Protein AF-A0AAW1U0Z6-F1 (afdb_monomer_lite)

Structure (mmCIF, N/CA/C/O backbone):
data_AF-A0AAW1U0Z6-F1
#
_entry.id   AF-A0AAW1U0Z6-F1
#
loop_
_atom_site.group_PDB
_atom_site.id
_atom_site.type_symbol
_atom_site.label_atom_id
_atom_site.label_alt_id
_atom_site.label_comp_id
_atom_site.label_asym_id
_atom_site.label_entity_id
_atom_site.label_seq_id
_atom_site.pdbx_PDB_ins_code
_atom_site.Cartn_x
_atom_site.Cartn_y
_atom_site.Cartn_z
_atom_site.occupancy
_atom_site.B_iso_or_equiv
_atom_site.auth_seq_id
_atom_site.auth_comp_id
_atom_site.auth_asym_id
_atom_site.auth_atom_id
_atom_site.pdbx_PDB_model_num
ATOM 1 N N . MET A 1 1 ? -22.578 37.156 54.072 1.00 45.28 1 MET A N 1
ATOM 2 C CA . MET A 1 1 ? -21.491 37.036 53.076 1.00 45.28 1 MET A CA 1
ATOM 3 C C . MET A 1 1 ? -21.276 35.551 52.894 1.00 45.28 1 MET A C 1
ATOM 5 O O . MET A 1 1 ? -20.548 34.953 53.674 1.00 45.28 1 MET A O 1
ATOM 9 N N . ASP A 1 2 ? -22.013 34.948 51.966 1.00 50.56 2 ASP A N 1
ATOM 10 C CA . ASP A 1 2 ? -22.067 33.493 51.844 1.00 50.56 2 ASP A CA 1
ATOM 11 C C . ASP A 1 2 ? -20.835 33.007 51.083 1.00 50.56 2 ASP A C 1
ATOM 13 O O . ASP A 1 2 ? -20.676 33.232 49.882 1.00 50.56 2 ASP A O 1
ATOM 17 N N . THR A 1 3 ? -19.916 32.379 51.808 1.00 63.94 3 THR A N 1
ATOM 18 C CA . THR A 1 3 ? -18.733 31.737 51.244 1.00 63.94 3 THR A CA 1
ATOM 19 C C . THR A 1 3 ? -19.155 30.460 50.524 1.00 63.94 3 THR A C 1
ATOM 21 O O . THR A 1 3 ? -19.506 29.457 51.142 1.00 63.94 3 THR A O 1
ATOM 24 N N . ILE A 1 4 ? -19.108 30.488 49.190 1.00 66.75 4 ILE A N 1
ATOM 25 C CA . ILE A 1 4 ? -19.335 29.302 48.359 1.00 66.75 4 ILE A CA 1
ATOM 26 C C . ILE A 1 4 ? -18.251 28.259 48.695 1.00 66.75 4 ILE A C 1
ATOM 28 O O . ILE A 1 4 ? -17.059 28.566 48.586 1.00 66.75 4 ILE A O 1
ATOM 32 N N . PRO A 1 5 ? -18.616 27.025 49.091 1.00 63.78 5 PRO A N 1
ATOM 33 C CA . PRO A 1 5 ? -17.646 26.018 49.497 1.00 63.78 5 PRO A CA 1
ATOM 34 C C . PRO A 1 5 ? -16.763 25.587 48.316 1.00 63.78 5 PRO A C 1
ATOM 36 O O . PRO A 1 5 ? -17.244 25.291 47.220 1.00 63.78 5 PRO A O 1
ATOM 39 N N . LEU A 1 6 ? -15.450 25.494 48.557 1.00 57.41 6 LEU A N 1
ATOM 40 C CA . LEU A 1 6 ? -14.413 25.154 47.565 1.00 57.41 6 LEU A CA 1
ATOM 41 C C . LEU A 1 6 ? -14.653 23.802 46.849 1.00 57.41 6 LEU A C 1
ATOM 43 O O . LEU A 1 6 ? -14.099 23.545 45.778 1.00 57.41 6 LEU A O 1
ATOM 47 N N . SER A 1 7 ? -15.483 22.929 47.426 1.00 60.75 7 SER A N 1
ATOM 48 C CA . SER A 1 7 ? -15.927 21.659 46.839 1.00 60.75 7 SER A CA 1
ATOM 49 C C . SER A 1 7 ? -16.847 21.841 45.623 1.00 60.75 7 SER A C 1
ATOM 51 O O . SER A 1 7 ? -16.796 21.021 44.705 1.00 60.75 7 SER A O 1
ATOM 53 N N . ALA A 1 8 ? -17.620 22.931 45.552 1.00 57.28 8 ALA A N 1
ATOM 54 C CA . ALA A 1 8 ? -18.536 23.214 44.443 1.00 57.28 8 ALA A CA 1
ATOM 55 C C . ALA A 1 8 ? -17.802 23.641 43.154 1.00 57.28 8 ALA A C 1
ATOM 57 O O . ALA A 1 8 ? -18.214 23.284 42.050 1.00 57.28 8 ALA A O 1
ATOM 58 N N . LEU A 1 9 ? -16.657 24.325 43.277 1.00 55.00 9 LEU A N 1
ATOM 59 C CA . LEU A 1 9 ? -15.821 24.735 42.137 1.00 55.00 9 LEU A CA 1
ATOM 60 C C . LEU A 1 9 ? -15.055 23.555 41.500 1.00 55.00 9 LEU A C 1
ATOM 62 O O . LEU A 1 9 ? -14.857 23.527 40.282 1.00 55.00 9 LEU A O 1
ATOM 66 N N . LYS A 1 10 ? -14.687 22.531 42.287 1.00 52.12 10 LYS A N 1
ATOM 67 C CA . LYS A 1 10 ? -13.959 21.336 41.803 1.00 52.12 10 LYS A CA 1
ATOM 68 C C . LYS A 1 10 ? -14.805 20.418 40.903 1.00 52.12 10 LYS A C 1
ATOM 70 O O . LYS A 1 10 ? -14.256 19.728 40.041 1.00 52.12 10 LYS A O 1
ATOM 75 N N . GLY A 1 11 ? -16.133 20.430 41.048 1.00 52.75 11 GLY A N 1
ATOM 76 C CA . GLY A 1 11 ? -17.049 19.612 40.239 1.00 52.75 11 GLY A CA 1
ATOM 77 C C . GLY A 1 11 ? -17.268 20.114 38.803 1.00 52.75 11 GLY A C 1
ATOM 78 O O . GLY A 1 11 ? -17.611 19.326 37.923 1.00 52.75 11 GLY A O 1
ATOM 79 N N . SER A 1 12 ? -17.053 21.408 38.543 1.00 52.16 12 SER A N 1
ATOM 80 C CA . SER A 1 12 ? -17.254 22.012 37.214 1.00 52.16 12 SER A CA 1
ATOM 81 C C . SER A 1 12 ? -16.037 21.821 36.296 1.00 52.16 12 SER A C 1
ATOM 83 O O . SER A 1 12 ? -16.164 21.434 35.130 1.00 52.16 12 SER A O 1
ATOM 85 N N . TYR A 1 13 ? -14.831 21.993 36.848 1.00 53.47 13 TYR A N 1
ATOM 86 C CA . TYR A 1 13 ? -13.573 21.882 36.099 1.00 53.47 13 TYR A CA 1
ATOM 87 C C . TYR A 1 13 ? -13.295 20.448 35.607 1.00 53.47 13 TYR A C 1
ATOM 89 O O . TYR A 1 13 ? -12.827 20.240 34.485 1.00 53.47 13 TYR A O 1
ATOM 97 N N . THR A 1 14 ? -13.649 19.445 36.413 1.00 58.25 14 THR A N 1
ATOM 98 C CA . THR A 1 14 ? -13.439 18.018 36.111 1.00 58.25 14 THR A CA 1
ATOM 99 C C . THR A 1 14 ? -14.409 17.489 35.049 1.00 58.25 14 THR A C 1
ATOM 101 O O . THR A 1 14 ? -13.978 16.805 34.120 1.00 58.25 14 THR A O 1
ATOM 104 N N . LYS A 1 15 ? -15.689 17.887 35.090 1.00 60.22 15 LYS A N 1
ATOM 105 C CA . LYS A 1 15 ? -16.698 17.505 34.079 1.00 60.22 15 LYS A CA 1
ATOM 106 C C . LYS A 1 15 ? -16.404 18.086 32.690 1.00 60.22 15 LYS A C 1
ATOM 108 O O . LYS A 1 15 ? -16.582 17.401 31.682 1.00 60.22 15 LYS A O 1
ATOM 113 N N . SER A 1 16 ? -15.919 19.329 32.619 1.00 60.19 16 SER A N 1
ATOM 114 C CA . SER A 1 16 ? -15.540 19.975 31.350 1.00 60.19 16 SER A CA 1
ATOM 115 C C . SER A 1 16 ? -14.340 19.286 30.689 1.00 60.19 16 SER A C 1
ATOM 117 O O . SER A 1 16 ? -14.356 19.011 29.485 1.00 60.19 16 SER A O 1
ATOM 119 N N . TYR A 1 17 ? -13.325 18.930 31.482 1.00 62.62 17 TYR A N 1
ATOM 120 C CA . TYR A 1 17 ? -12.159 18.190 31.000 1.00 62.62 17 TYR A CA 1
ATOM 121 C C . TYR A 1 17 ? -12.532 16.783 30.506 1.00 62.62 17 TYR A C 1
ATOM 123 O O . TYR A 1 17 ? -12.158 16.396 29.397 1.00 62.62 17 TYR A O 1
ATOM 131 N N . GLN A 1 18 ? -13.348 16.054 31.275 1.00 68.12 18 GLN A N 1
ATOM 132 C CA . GLN A 1 18 ? -13.838 14.722 30.903 1.00 68.12 18 GLN A CA 1
ATOM 133 C C . GLN A 1 18 ? -14.645 14.745 29.597 1.00 68.12 18 GLN A C 1
ATOM 135 O O . GLN A 1 18 ? -14.416 13.913 28.717 1.00 68.12 18 GLN A O 1
ATOM 140 N N . ARG A 1 19 ? -15.525 15.738 29.412 1.00 69.75 19 ARG A N 1
ATOM 141 C CA . ARG A 1 19 ? -16.315 15.891 28.179 1.00 69.75 19 ARG A CA 1
ATOM 142 C C . ARG A 1 19 ? -15.433 16.172 26.960 1.00 69.75 19 ARG A C 1
ATOM 144 O O . ARG A 1 19 ? -15.628 15.555 25.915 1.00 69.75 19 ARG A O 1
ATOM 151 N N . LYS A 1 20 ? -14.432 17.051 27.086 1.00 66.19 20 LYS A N 1
ATOM 152 C CA . LYS A 1 20 ? -13.470 17.329 26.002 1.00 66.19 20 LYS A CA 1
ATOM 153 C C . LYS A 1 20 ? -12.646 16.089 25.641 1.00 66.19 20 LYS A C 1
ATOM 155 O O . LYS A 1 20 ? -12.446 15.823 24.456 1.00 66.19 20 LYS A O 1
ATOM 160 N N . HIS A 1 21 ? -12.210 15.314 26.634 1.00 69.06 21 HIS A N 1
ATOM 161 C CA . HIS A 1 21 ? -11.458 14.079 26.410 1.00 69.06 21 HIS A CA 1
ATOM 162 C C . HIS A 1 21 ? -12.308 13.003 25.716 1.00 69.06 21 HIS A C 1
ATOM 164 O O . HIS A 1 21 ? -11.832 12.354 24.788 1.00 69.06 21 HIS A O 1
ATOM 170 N N . LEU A 1 22 ? -13.578 12.853 26.106 1.00 75.06 22 LEU A N 1
ATOM 171 C CA . LEU A 1 22 ? -14.506 11.909 25.479 1.00 75.06 22 LEU A CA 1
ATOM 172 C C . LEU A 1 22 ? -14.808 12.281 24.019 1.00 75.06 22 LEU A C 1
ATOM 174 O O . LEU A 1 22 ? -14.744 11.424 23.144 1.00 75.06 22 LEU A O 1
ATOM 178 N N . ILE A 1 23 ? -15.044 13.567 23.733 1.00 72.81 23 ILE A N 1
ATOM 179 C CA . ILE A 1 23 ? -15.244 14.065 22.360 1.00 72.81 23 ILE A CA 1
ATOM 180 C C . ILE A 1 23 ? -13.985 13.837 21.512 1.00 72.81 23 ILE A C 1
ATOM 182 O O . ILE A 1 23 ? -14.078 13.424 20.357 1.00 72.81 23 ILE A O 1
ATOM 186 N N . LYS A 1 24 ? -12.797 14.081 22.080 1.00 73.81 24 LYS A N 1
ATOM 187 C CA . LYS A 1 24 ? -11.521 13.828 21.398 1.00 73.81 24 LYS A CA 1
ATOM 188 C C . LYS A 1 24 ? -11.312 12.336 21.121 1.00 73.81 24 LYS A C 1
ATOM 190 O O . LYS A 1 24 ? -10.872 11.989 20.030 1.00 73.81 24 LYS A O 1
ATOM 195 N N . LYS A 1 25 ? -11.652 11.467 22.080 1.00 77.19 25 LYS A N 1
ATOM 196 C CA . LYS A 1 25 ? -11.596 10.009 21.920 1.00 77.19 25 LYS A CA 1
ATOM 197 C C . LYS A 1 25 ? -12.522 9.547 20.791 1.00 77.19 25 LYS A C 1
ATOM 199 O O . LYS A 1 25 ? -12.049 8.866 19.890 1.00 77.19 25 LYS A O 1
ATOM 204 N N . ASN A 1 26 ? -13.768 10.023 20.774 1.00 84.44 26 ASN A N 1
ATOM 205 C CA . ASN A 1 26 ? -14.738 9.674 19.734 1.00 84.44 26 ASN A CA 1
ATOM 206 C C . ASN A 1 26 ? -14.265 10.107 18.329 1.00 84.44 26 ASN A C 1
ATOM 208 O O . ASN A 1 26 ? -14.274 9.322 17.388 1.00 84.44 26 ASN A O 1
ATOM 212 N N . ARG A 1 27 ? -13.712 11.324 18.194 1.00 84.50 27 ARG A N 1
ATOM 213 C CA . ARG A 1 27 ? -13.126 11.792 16.920 1.00 84.50 27 ARG A CA 1
ATOM 214 C C . ARG A 1 27 ? -11.957 10.931 16.438 1.00 84.50 27 ARG A C 1
ATOM 216 O O . ARG A 1 27 ? -11.777 10.752 15.235 1.00 84.50 27 ARG A O 1
ATOM 223 N N . ASN A 1 28 ? -11.135 10.433 17.359 1.00 88.06 28 ASN A N 1
ATOM 224 C CA . ASN A 1 28 ? -10.024 9.552 17.012 1.00 88.06 28 ASN A CA 1
ATOM 225 C C . ASN A 1 28 ? -10.525 8.177 16.557 1.00 88.06 28 ASN A C 1
ATOM 227 O O . ASN A 1 28 ? -9.990 7.635 15.594 1.00 88.06 28 ASN A O 1
ATOM 231 N N . GLU A 1 29 ? -11.550 7.635 17.213 1.00 90.06 29 GLU A N 1
ATOM 232 C CA . GLU A 1 29 ? -12.176 6.364 16.836 1.00 90.06 29 GLU A CA 1
ATOM 233 C C . GLU A 1 29 ? -12.823 6.448 15.447 1.00 90.06 29 GLU A C 1
ATOM 235 O O . GLU A 1 29 ? -12.530 5.609 14.595 1.00 90.06 29 GLU A O 1
ATOM 240 N N . GLU A 1 30 ? -13.580 7.511 15.158 1.00 90.81 30 GLU A N 1
ATOM 241 C CA . GLU A 1 30 ? -14.130 7.764 13.817 1.00 90.81 30 GLU A CA 1
ATOM 242 C C . GLU A 1 30 ? -13.033 7.886 12.750 1.00 90.81 30 GLU A C 1
ATOM 244 O O . GLU A 1 30 ? -13.157 7.361 11.642 1.00 90.81 30 GLU A O 1
ATOM 249 N N . ARG A 1 31 ? -11.927 8.569 13.071 1.00 92.06 31 ARG A N 1
ATOM 250 C CA . ARG A 1 31 ? -10.788 8.691 12.155 1.00 92.06 31 ARG A CA 1
ATOM 251 C C . ARG A 1 31 ? -10.141 7.331 11.880 1.00 92.06 31 ARG A C 1
ATOM 253 O O . ARG A 1 31 ? -9.793 7.059 10.735 1.00 92.06 31 ARG A O 1
ATOM 260 N N . LEU A 1 32 ? -9.979 6.488 12.900 1.00 93.38 32 LEU A N 1
ATOM 261 C CA . LEU A 1 32 ? -9.445 5.134 12.735 1.00 93.38 32 LEU A CA 1
ATOM 262 C C . LEU A 1 32 ? -10.387 4.247 11.921 1.00 93.38 32 LEU A C 1
ATOM 264 O O . LEU A 1 32 ? -9.907 3.465 11.106 1.00 93.38 32 LEU A O 1
ATOM 268 N N . HIS A 1 33 ? -11.701 4.390 12.099 1.00 94.06 33 HIS A N 1
ATOM 269 C CA . HIS A 1 33 ? -12.685 3.670 11.296 1.00 94.06 33 HIS A CA 1
ATOM 270 C C . HIS A 1 33 ? -12.551 4.014 9.808 1.00 94.06 33 HIS A C 1
ATOM 272 O O . HIS A 1 33 ? -12.329 3.113 9.007 1.00 94.06 33 HIS A O 1
ATOM 278 N N . LYS A 1 34 ? -12.505 5.307 9.459 1.00 95.69 34 LYS A N 1
ATOM 279 C CA . LYS A 1 34 ? -12.289 5.757 8.071 1.00 95.69 34 LYS A CA 1
ATOM 280 C C . LYS A 1 34 ? -10.990 5.224 7.463 1.00 95.69 34 LYS A C 1
ATOM 282 O O . LYS A 1 34 ? -10.949 4.889 6.286 1.00 95.69 34 LYS A O 1
ATOM 287 N N . ILE A 1 35 ? -9.918 5.155 8.257 1.00 94.19 35 ILE A N 1
ATOM 288 C CA . ILE A 1 35 ? -8.636 4.597 7.802 1.00 94.19 35 ILE A CA 1
ATOM 289 C C . ILE A 1 35 ? -8.758 3.092 7.540 1.00 94.19 35 ILE A C 1
ATOM 291 O O . ILE A 1 35 ? -8.190 2.613 6.564 1.00 94.19 35 ILE A O 1
ATOM 295 N N . ARG A 1 36 ? -9.489 2.349 8.380 1.00 93.88 36 ARG A N 1
ATOM 296 C CA . ARG A 1 36 ? -9.740 0.915 8.162 1.00 93.88 36 ARG A CA 1
ATOM 297 C C . ARG A 1 36 ? -10.535 0.679 6.884 1.00 93.88 36 ARG A C 1
ATOM 299 O O . ARG A 1 36 ? -10.153 -0.193 6.113 1.00 93.88 36 ARG A O 1
ATOM 306 N N . ASP A 1 37 ? -11.563 1.484 6.641 1.00 94.81 37 ASP A N 1
ATOM 307 C CA . ASP A 1 37 ? -12.377 1.378 5.429 1.00 94.81 37 ASP A CA 1
ATOM 308 C C . ASP A 1 37 ? -11.532 1.687 4.184 1.00 94.81 37 ASP A C 1
ATOM 310 O O . ASP A 1 37 ? -11.513 0.912 3.232 1.00 94.81 37 ASP A O 1
ATOM 314 N N . ALA A 1 38 ? -10.733 2.760 4.225 1.00 94.00 38 ALA A N 1
ATOM 315 C CA . ALA A 1 38 ? -9.798 3.086 3.148 1.00 94.00 38 ALA A CA 1
ATOM 316 C C . ALA A 1 38 ? -8.754 1.976 2.916 1.00 94.00 38 ALA A C 1
ATOM 318 O O . ALA A 1 38 ? -8.426 1.662 1.774 1.00 94.00 38 ALA A O 1
ATOM 319 N N . ALA A 1 39 ? -8.241 1.361 3.985 1.00 92.25 39 ALA A N 1
ATOM 320 C CA . ALA A 1 39 ? -7.299 0.250 3.881 1.00 92.25 39 ALA A CA 1
ATOM 321 C C . ALA A 1 39 ? -7.939 -0.995 3.248 1.00 92.25 39 ALA A C 1
ATOM 323 O O . ALA A 1 39 ? -7.279 -1.678 2.467 1.00 92.25 39 ALA A O 1
ATOM 32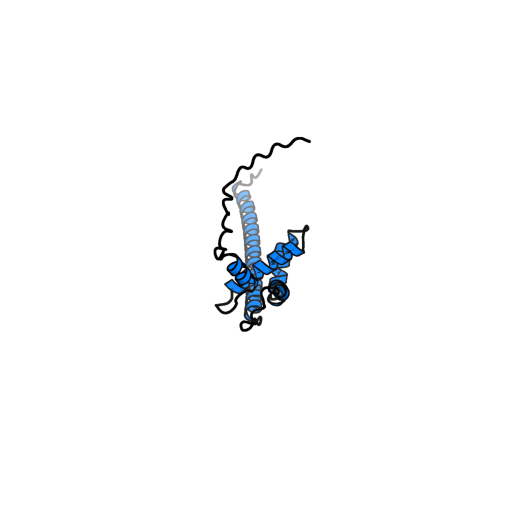4 N N . ALA A 1 40 ? -9.210 -1.277 3.554 1.00 93.00 40 ALA A N 1
ATOM 325 C CA . ALA A 1 40 ? -9.948 -2.382 2.949 1.00 93.00 40 ALA A CA 1
ATOM 326 C C . ALA A 1 40 ? -10.116 -2.185 1.435 1.00 93.00 40 ALA A C 1
ATOM 328 O O . ALA A 1 40 ? -9.814 -3.107 0.682 1.00 93.00 40 ALA A O 1
ATOM 329 N N . ILE A 1 41 ? -10.481 -0.973 1.000 1.00 94.06 41 ILE A N 1
ATOM 330 C CA . ILE A 1 41 ? -10.606 -0.617 -0.424 1.00 94.06 41 ILE A CA 1
ATOM 331 C C . ILE A 1 41 ? -9.273 -0.832 -1.154 1.00 94.06 41 ILE A C 1
ATOM 333 O O . ILE A 1 41 ? -9.217 -1.512 -2.171 1.00 94.06 41 ILE A O 1
ATOM 337 N N . ILE A 1 42 ? -8.168 -0.325 -0.597 1.00 92.56 42 ILE A N 1
ATOM 338 C CA . ILE A 1 42 ? -6.842 -0.474 -1.219 1.00 92.56 42 ILE A CA 1
ATOM 339 C C . ILE A 1 42 ? -6.435 -1.950 -1.319 1.00 92.56 42 ILE A C 1
ATOM 341 O O . ILE A 1 42 ? -5.854 -2.368 -2.318 1.00 92.56 42 ILE A O 1
ATOM 345 N N . LEU A 1 43 ? -6.721 -2.752 -0.290 1.00 90.88 43 LEU A N 1
ATOM 346 C CA . LEU A 1 43 ? -6.436 -4.187 -0.322 1.00 90.88 43 LEU A CA 1
ATOM 347 C C . LEU A 1 43 ? -7.267 -4.916 -1.380 1.00 90.88 43 LEU A C 1
ATOM 349 O O . LEU A 1 43 ? -6.752 -5.825 -2.032 1.00 90.88 43 LEU A O 1
ATOM 353 N N . GLU A 1 44 ? -8.532 -4.542 -1.542 1.00 90.38 44 GLU A N 1
ATOM 354 C CA . GLU A 1 44 ? -9.409 -5.091 -2.574 1.00 90.38 44 GLU A CA 1
ATOM 355 C C . GLU A 1 44 ? -8.906 -4.744 -3.979 1.00 90.38 44 GLU A C 1
ATOM 357 O O . GLU A 1 44 ? -8.789 -5.635 -4.825 1.00 90.38 44 GLU A O 1
ATOM 362 N N . ASP A 1 45 ? -8.483 -3.501 -4.199 1.00 90.69 45 ASP A N 1
ATOM 363 C CA . ASP A 1 45 ? -7.897 -3.067 -5.469 1.00 90.69 45 ASP A CA 1
ATOM 364 C C . ASP A 1 45 ? -6.601 -3.817 -5.788 1.00 90.69 45 ASP A C 1
ATOM 366 O O . ASP A 1 45 ? -6.424 -4.310 -6.899 1.00 90.69 45 ASP A O 1
ATOM 370 N N . ILE A 1 46 ? -5.700 -3.982 -4.813 1.00 88.94 46 ILE A N 1
ATOM 371 C CA . ILE A 1 46 ? -4.462 -4.757 -5.005 1.00 88.94 46 ILE A CA 1
ATOM 372 C C . ILE A 1 46 ? -4.774 -6.221 -5.342 1.00 88.94 46 ILE A C 1
ATOM 374 O O . ILE A 1 46 ? -4.090 -6.843 -6.156 1.00 88.94 46 ILE A O 1
ATOM 378 N N . ARG A 1 47 ? -5.797 -6.809 -4.717 1.00 85.62 47 ARG A N 1
ATOM 379 C CA . ARG A 1 47 ? -6.162 -8.214 -4.953 1.00 85.62 47 ARG A CA 1
ATOM 380 C C . ARG A 1 47 ? -6.808 -8.423 -6.318 1.00 85.62 47 ARG A C 1
ATOM 382 O O . ARG A 1 47 ? -6.496 -9.428 -6.966 1.00 85.62 47 ARG A O 1
ATOM 389 N N . SER A 1 48 ? -7.670 -7.494 -6.725 1.00 87.31 48 SER A N 1
ATOM 390 C CA . SER A 1 48 ? -8.402 -7.519 -7.995 1.00 87.31 48 SER A CA 1
ATOM 391 C C . SER A 1 48 ? -7.556 -7.086 -9.194 1.00 87.31 48 SER A C 1
ATOM 393 O O . SER A 1 48 ? -7.888 -7.443 -10.324 1.00 87.31 48 SER A O 1
ATOM 395 N N . HIS A 1 49 ? -6.441 -6.385 -8.969 1.00 85.38 49 HIS A N 1
ATOM 396 C CA . HIS A 1 49 ? -5.543 -5.978 -10.043 1.00 85.38 49 HIS A CA 1
ATOM 397 C C . HIS A 1 49 ? -4.939 -7.202 -10.769 1.00 85.38 49 HIS A C 1
ATOM 399 O O . HIS A 1 49 ? -4.363 -8.090 -10.121 1.00 85.38 49 HIS A O 1
ATOM 405 N N . PRO A 1 50 ? -5.063 -7.289 -12.108 1.00 79.62 50 PRO A N 1
ATOM 406 C CA . PRO A 1 50 ? -4.483 -8.375 -12.883 1.00 79.62 50 PRO A CA 1
ATOM 407 C C . PRO A 1 50 ? -2.972 -8.164 -13.030 1.00 79.62 50 PRO A C 1
ATOM 409 O O . PRO A 1 50 ? -2.519 -7.165 -13.576 1.00 79.62 50 PRO A O 1
ATOM 412 N N . TYR A 1 51 ? -2.191 -9.134 -12.561 1.00 76.56 51 TYR A N 1
ATOM 413 C CA . TYR A 1 51 ? -0.738 -9.148 -12.710 1.00 76.56 51 TYR A CA 1
ATOM 414 C C . TYR A 1 51 ? -0.333 -10.234 -13.699 1.00 76.56 51 TYR A C 1
ATOM 416 O O . TYR A 1 51 ? -0.713 -11.395 -13.531 1.00 76.56 51 TYR A O 1
ATOM 424 N N . GLU A 1 52 ? 0.463 -9.880 -14.704 1.00 74.19 52 GLU A N 1
ATOM 425 C CA . GLU A 1 52 ? 1.057 -10.866 -15.603 1.00 74.19 52 GLU A CA 1
ATOM 426 C C . GLU A 1 52 ? 2.179 -11.620 -14.878 1.00 74.19 52 GLU A C 1
ATOM 428 O O . GLU A 1 52 ? 3.261 -11.089 -14.650 1.00 74.19 52 GLU A O 1
ATOM 433 N N . THR A 1 53 ? 1.924 -12.873 -14.499 1.00 71.38 53 THR A N 1
ATOM 434 C CA . THR A 1 53 ? 2.908 -13.740 -13.821 1.00 71.38 53 THR A CA 1
ATOM 435 C C . THR A 1 53 ? 3.688 -14.637 -14.782 1.00 71.38 53 THR A C 1
ATOM 437 O O . THR A 1 53 ? 4.683 -15.241 -14.399 1.00 71.38 53 THR A O 1
ATOM 440 N N . ASN A 1 54 ? 3.230 -14.751 -16.032 1.00 69.62 54 ASN A N 1
ATOM 441 C CA . ASN A 1 54 ? 3.746 -15.724 -17.004 1.00 69.62 54 ASN A CA 1
ATOM 442 C C . ASN A 1 54 ? 4.852 -15.164 -17.901 1.00 69.62 54 ASN A C 1
ATOM 444 O O . ASN A 1 54 ? 5.510 -15.917 -18.617 1.00 69.62 54 ASN A O 1
ATOM 448 N N . LYS A 1 55 ? 5.026 -13.842 -17.914 1.00 68.94 55 LYS A N 1
ATOM 449 C CA . LYS A 1 55 ? 6.018 -13.158 -18.734 1.00 68.94 55 LYS A CA 1
ATOM 450 C C . LYS A 1 55 ? 6.725 -12.148 -17.866 1.00 68.94 55 LYS A C 1
ATOM 452 O O . LYS A 1 55 ? 6.104 -11.252 -17.307 1.00 68.94 55 LYS A O 1
ATOM 457 N N . TYR A 1 56 ? 8.028 -12.324 -17.762 1.00 69.06 56 TYR A N 1
ATOM 458 C CA . TYR A 1 56 ? 8.873 -11.420 -17.023 1.00 69.06 56 TYR A CA 1
ATOM 459 C C . TYR A 1 56 ? 9.669 -10.579 -18.028 1.00 69.06 56 TYR A C 1
ATOM 461 O O . TYR A 1 56 ? 10.228 -11.155 -18.970 1.00 69.06 56 TYR A O 1
ATOM 469 N N . PRO A 1 57 ? 9.663 -9.238 -17.917 1.00 69.38 57 PRO A N 1
ATOM 470 C CA . PRO A 1 57 ? 10.323 -8.404 -18.907 1.00 69.38 57 PRO A CA 1
ATOM 471 C C . PRO A 1 57 ? 11.844 -8.644 -18.912 1.00 69.38 57 PRO A C 1
ATOM 473 O O . PRO A 1 57 ? 12.412 -9.074 -17.910 1.00 69.38 57 PRO A O 1
ATOM 476 N N . PRO A 1 58 ? 12.532 -8.385 -20.035 1.00 71.12 58 PRO A N 1
ATOM 477 C CA . PRO A 1 58 ? 13.991 -8.426 -20.087 1.00 71.12 58 PRO A CA 1
ATOM 478 C C . PRO A 1 58 ? 14.612 -7.387 -19.145 1.00 71.12 58 PRO A C 1
ATOM 480 O O . PRO A 1 58 ? 14.009 -6.337 -18.903 1.00 71.12 58 PRO A O 1
ATOM 483 N N . PHE A 1 59 ? 15.850 -7.634 -18.699 1.00 67.31 59 PHE A N 1
ATOM 484 C CA . PHE A 1 59 ? 16.556 -6.779 -17.735 1.00 67.31 59 PHE A CA 1
ATOM 485 C C . PHE A 1 59 ? 16.580 -5.294 -18.106 1.00 67.31 59 PHE A C 1
ATOM 487 O O . PHE A 1 59 ? 16.275 -4.434 -17.278 1.00 67.31 59 PHE A O 1
ATOM 494 N N . ASP A 1 60 ? 16.802 -4.999 -19.383 1.00 71.75 60 ASP A N 1
ATOM 495 C CA . ASP A 1 60 ? 16.880 -3.630 -19.900 1.00 71.75 60 ASP A CA 1
ATOM 496 C C . ASP A 1 60 ? 15.568 -2.833 -19.778 1.00 71.75 60 ASP A C 1
ATOM 498 O O . ASP A 1 60 ? 15.567 -1.603 -19.873 1.00 71.75 60 ASP A O 1
ATOM 502 N N . ASN A 1 61 ? 14.437 -3.511 -19.558 1.00 68.06 61 ASN A N 1
ATOM 503 C CA . ASN A 1 61 ? 13.110 -2.898 -19.524 1.00 68.06 61 ASN A CA 1
ATOM 504 C C . ASN A 1 61 ? 12.420 -2.981 -18.156 1.00 68.06 61 ASN A C 1
ATOM 506 O O . ASN A 1 61 ? 11.293 -2.497 -18.036 1.00 68.06 61 ASN A O 1
ATOM 510 N N . PHE A 1 62 ? 13.084 -3.479 -17.103 1.00 65.00 62 PHE A N 1
ATOM 511 C CA . PHE A 1 62 ? 12.457 -3.616 -15.779 1.00 65.00 62 PHE A CA 1
ATOM 512 C C . PHE A 1 62 ? 11.866 -2.329 -15.222 1.00 65.00 62 PHE A C 1
AT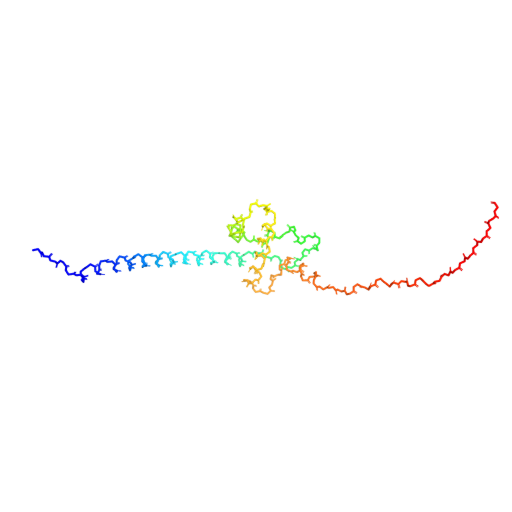OM 514 O O . PHE A 1 62 ? 10.877 -2.378 -14.503 1.00 65.00 62 PHE A O 1
ATOM 521 N N . SER A 1 63 ? 12.456 -1.181 -15.555 1.00 63.72 63 SER A N 1
ATOM 522 C CA . SER A 1 63 ? 12.037 0.122 -15.038 1.00 63.72 63 SER A CA 1
ATOM 523 C C . SER A 1 63 ? 10.900 0.784 -15.825 1.00 63.72 63 SER A C 1
ATOM 525 O O . SER A 1 63 ? 10.300 1.732 -15.313 1.00 63.72 63 SER A O 1
ATOM 527 N N . LYS A 1 64 ? 10.585 0.314 -17.042 1.00 65.31 64 LYS A N 1
ATOM 528 C CA . LYS A 1 64 ? 9.610 0.973 -17.931 1.00 65.31 64 LYS A CA 1
ATOM 529 C C . LYS A 1 64 ? 8.158 0.645 -17.568 1.00 65.31 64 LYS A C 1
ATOM 531 O O . LYS A 1 64 ? 7.324 1.544 -17.606 1.00 65.31 64 LYS A O 1
ATOM 536 N N . ASP A 1 65 ? 7.895 -0.571 -17.089 1.00 67.31 65 ASP A N 1
ATOM 537 C CA . ASP A 1 65 ? 6.532 -1.067 -16.812 1.00 67.31 65 ASP A CA 1
ATOM 538 C C . ASP A 1 65 ? 6.175 -1.091 -15.311 1.00 67.31 65 ASP A C 1
ATOM 540 O O . ASP A 1 65 ? 5.139 -1.589 -14.887 1.00 67.31 65 ASP A O 1
ATOM 544 N N . VAL A 1 66 ? 7.018 -0.523 -14.449 1.00 70.81 66 VAL A N 1
ATOM 545 C CA . VAL A 1 66 ? 6.829 -0.589 -12.985 1.00 70.81 66 VAL A CA 1
ATOM 546 C C . VAL A 1 66 ? 5.560 0.131 -12.527 1.00 70.81 66 VAL A C 1
ATOM 548 O O . VAL A 1 66 ? 4.901 -0.294 -11.574 1.00 70.81 66 VAL A O 1
ATOM 551 N N . ASN A 1 67 ? 5.241 1.245 -13.186 1.00 71.50 67 ASN A N 1
ATOM 552 C CA . ASN A 1 67 ? 4.129 2.105 -12.797 1.00 71.50 67 ASN A CA 1
ATOM 553 C C . ASN A 1 67 ? 2.775 1.545 -13.250 1.00 71.50 67 ASN A C 1
ATOM 555 O O . ASN A 1 67 ? 1.777 1.828 -12.598 1.00 71.50 67 ASN A O 1
ATOM 559 N N . THR A 1 68 ? 2.736 0.746 -14.320 1.00 75.88 68 THR A N 1
ATOM 560 C CA . THR A 1 68 ? 1.495 0.133 -14.828 1.00 75.88 68 THR A CA 1
ATOM 561 C C . THR A 1 68 ? 1.031 -1.030 -13.954 1.00 75.88 68 THR A C 1
ATOM 563 O O . THR A 1 68 ? -0.159 -1.299 -13.887 1.00 75.88 68 THR A O 1
ATOM 566 N N . LEU A 1 69 ? 1.955 -1.658 -13.220 1.00 77.38 69 LEU A N 1
ATOM 567 C CA . LEU A 1 69 ? 1.681 -2.743 -12.273 1.00 77.38 69 LEU A CA 1
ATOM 568 C C . LEU A 1 69 ? 1.144 -2.252 -10.915 1.00 77.38 69 LEU A C 1
ATOM 570 O O . LEU A 1 69 ? 0.907 -3.047 -10.012 1.00 77.38 69 LEU A O 1
ATOM 574 N N . THR A 1 70 ? 1.017 -0.944 -10.699 1.00 84.56 70 THR A N 1
ATOM 575 C CA . THR A 1 70 ? 0.561 -0.410 -9.410 1.00 84.56 70 THR A CA 1
ATOM 576 C C . THR A 1 70 ? -0.886 0.068 -9.526 1.00 84.56 70 THR A C 1
ATOM 578 O O . THR A 1 70 ? -1.147 0.939 -10.355 1.00 84.56 70 THR A O 1
ATOM 581 N N . PRO A 1 71 ? -1.827 -0.419 -8.692 1.00 88.25 71 PRO A N 1
ATOM 582 C CA . PRO A 1 71 ? -3.196 0.084 -8.706 1.00 88.25 71 PRO A CA 1
ATOM 583 C C . PRO A 1 71 ? -3.246 1.579 -8.357 1.00 88.25 71 PRO A C 1
ATOM 585 O O . PRO A 1 71 ? -2.479 2.081 -7.527 1.00 88.25 71 PRO A O 1
ATOM 588 N N . GLU A 1 72 ? -4.169 2.299 -8.995 1.00 89.25 72 GLU A N 1
ATOM 589 C CA . GLU A 1 72 ? -4.266 3.762 -8.922 1.00 89.25 72 GLU A CA 1
ATOM 590 C C . GLU A 1 72 ? -4.506 4.271 -7.493 1.00 89.25 72 GLU A C 1
ATOM 592 O O . GLU A 1 72 ? -3.927 5.280 -7.076 1.00 89.25 72 GLU A O 1
ATOM 597 N N . THR A 1 73 ? -5.293 3.544 -6.699 1.00 91.38 73 THR A N 1
ATOM 598 C CA . THR A 1 73 ? -5.583 3.889 -5.301 1.00 91.38 73 THR A CA 1
ATOM 599 C C . THR A 1 73 ? -4.342 3.822 -4.417 1.00 91.38 73 THR A C 1
ATOM 601 O O . THR A 1 73 ? -4.103 4.730 -3.613 1.00 91.38 73 THR A O 1
ATOM 604 N N . LEU A 1 74 ? -3.481 2.822 -4.625 1.00 90.12 74 LEU A N 1
ATOM 605 C CA . LEU A 1 74 ? -2.194 2.713 -3.937 1.00 90.12 74 LEU A CA 1
ATOM 606 C C . LEU A 1 74 ? -1.232 3.831 -4.367 1.00 90.12 74 LEU A C 1
ATOM 608 O O . LEU A 1 74 ? -0.578 4.445 -3.520 1.00 90.12 74 LEU A O 1
ATOM 612 N N . SER A 1 75 ? -1.186 4.143 -5.666 1.00 89.88 75 SER A N 1
ATOM 613 C CA . SER A 1 75 ? -0.382 5.254 -6.200 1.00 89.88 75 SER A CA 1
ATOM 614 C C . SER A 1 75 ? -0.809 6.608 -5.616 1.00 89.88 75 SER A C 1
ATOM 616 O O . SER A 1 75 ? 0.033 7.410 -5.190 1.00 89.88 75 SER A O 1
ATOM 618 N N . THR A 1 76 ? -2.119 6.838 -5.514 1.00 90.81 76 THR A N 1
ATOM 619 C CA . THR A 1 76 ? -2.710 8.056 -4.945 1.00 90.81 76 THR A CA 1
ATOM 620 C C . THR A 1 76 ? -2.377 8.194 -3.460 1.00 90.81 76 THR A C 1
ATOM 622 O O . THR A 1 76 ? -1.927 9.259 -3.024 1.00 90.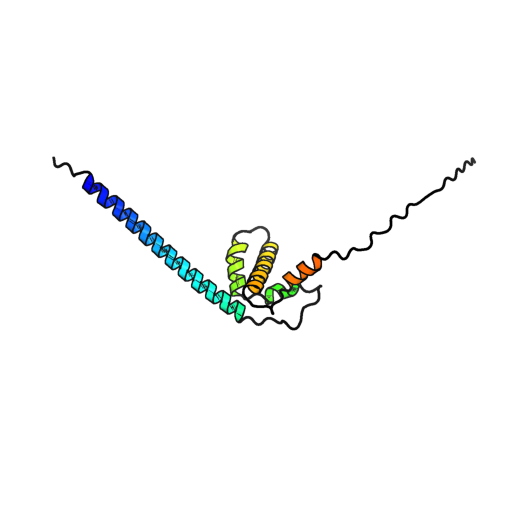81 76 THR A O 1
ATOM 625 N N . LEU A 1 77 ? -2.506 7.111 -2.684 1.00 91.12 77 LEU A N 1
ATOM 626 C CA . LEU A 1 77 ? -2.135 7.098 -1.268 1.00 91.12 77 LEU A CA 1
ATOM 627 C C . LEU A 1 77 ? -0.645 7.421 -1.077 1.00 91.12 77 LEU A C 1
ATOM 629 O O . LEU A 1 77 ? -0.295 8.315 -0.303 1.00 91.12 77 LEU A O 1
ATOM 633 N N . LEU A 1 78 ? 0.241 6.728 -1.795 1.00 89.75 78 LEU A N 1
ATOM 634 C CA . LEU A 1 78 ? 1.687 6.912 -1.646 1.00 89.75 78 LEU A CA 1
ATOM 635 C C . LEU A 1 78 ? 2.140 8.300 -2.099 1.00 89.75 78 LEU A C 1
ATOM 637 O O . LEU A 1 78 ? 2.981 8.910 -1.438 1.00 89.75 78 LEU A O 1
ATOM 641 N N . SER A 1 79 ? 1.541 8.843 -3.157 1.00 87.19 79 SER A N 1
ATOM 642 C CA . SER A 1 79 ? 1.773 10.227 -3.578 1.00 87.19 79 SER A CA 1
ATOM 643 C C . SER A 1 79 ? 1.323 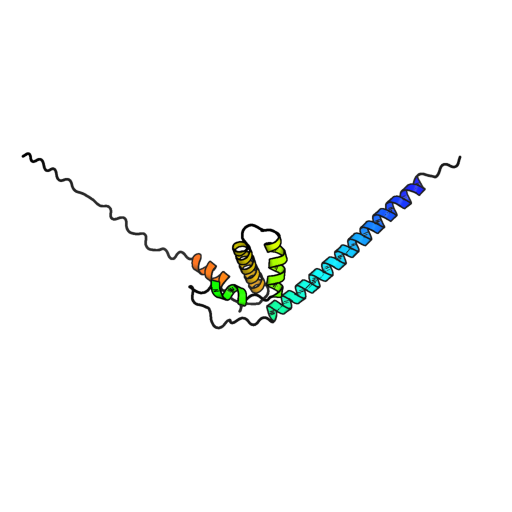11.223 -2.505 1.00 87.19 79 SER A C 1
ATOM 645 O O . SER A 1 79 ? 2.064 12.154 -2.178 1.00 87.19 79 SER A O 1
ATOM 647 N N . GLY A 1 80 ? 0.163 10.993 -1.884 1.00 86.69 80 GLY A N 1
ATOM 648 C CA . GLY A 1 80 ? -0.319 11.791 -0.757 1.00 86.69 80 GLY A CA 1
ATOM 649 C C . GLY A 1 80 ? 0.618 11.763 0.455 1.00 86.69 80 GLY A C 1
ATOM 650 O O . GLY A 1 80 ? 0.789 12.783 1.112 1.00 86.69 80 GLY A O 1
ATOM 651 N N . ILE A 1 81 ? 1.280 10.639 0.734 1.00 87.44 81 ILE A N 1
ATOM 652 C CA . ILE A 1 81 ? 2.177 10.504 1.896 1.00 87.44 81 ILE A CA 1
ATOM 653 C C . ILE A 1 81 ? 3.590 11.028 1.593 1.00 87.44 81 ILE A C 1
ATOM 655 O O . ILE A 1 81 ? 4.180 11.760 2.388 1.00 87.44 81 ILE A O 1
ATOM 659 N N . ILE A 1 82 ? 4.164 10.636 0.454 1.00 83.56 82 ILE A N 1
ATOM 660 C CA . ILE A 1 82 ? 5.597 10.796 0.162 1.00 83.56 82 ILE A CA 1
ATOM 661 C C . ILE A 1 82 ? 5.864 12.070 -0.642 1.00 83.56 82 ILE A C 1
ATOM 663 O O . ILE A 1 82 ? 6.819 12.796 -0.344 1.00 83.56 82 ILE A O 1
ATOM 667 N N . CYS A 1 83 ? 5.034 12.367 -1.647 1.00 76.12 83 CYS A N 1
ATOM 668 C CA . CYS A 1 83 ? 5.250 13.522 -2.522 1.00 76.12 83 CYS A CA 1
ATOM 669 C C . CYS A 1 83 ? 4.904 14.845 -1.827 1.00 76.12 83 CYS A C 1
ATOM 671 O O . CYS A 1 83 ? 5.525 15.863 -2.132 1.00 76.12 83 CYS A O 1
ATOM 673 N N . GLN A 1 84 ? 4.018 14.838 -0.822 1.00 72.12 84 GLN A N 1
ATOM 674 C CA . GLN A 1 84 ? 3.751 16.024 0.005 1.00 72.12 84 GLN A CA 1
ATOM 675 C C . GLN A 1 84 ? 4.993 16.513 0.769 1.00 72.12 84 GLN A C 1
ATOM 677 O O . GLN A 1 84 ? 5.133 17.708 1.029 1.00 72.12 84 GLN A O 1
ATOM 682 N N . LEU A 1 85 ? 5.923 15.609 1.099 1.00 65.25 85 LEU A N 1
ATOM 683 C CA . LEU A 1 85 ? 7.070 15.913 1.955 1.00 65.25 85 LEU A CA 1
ATOM 684 C C . LEU A 1 85 ? 8.305 16.416 1.178 1.00 65.25 85 LEU A C 1
ATOM 686 O O . LEU A 1 85 ? 9.220 16.979 1.781 1.00 65.25 85 LEU A O 1
ATOM 690 N N . LYS A 1 86 ? 8.386 16.212 -0.149 1.00 59.00 86 LYS A N 1
ATOM 691 C CA . LYS A 1 86 ? 9.632 16.411 -0.923 1.00 59.00 86 LYS A CA 1
ATOM 692 C C . LYS A 1 86 ? 9.442 17.271 -2.176 1.00 59.00 86 LYS A C 1
ATOM 694 O O . LYS A 1 86 ? 9.224 16.761 -3.264 1.00 59.00 86 LYS A O 1
ATOM 699 N 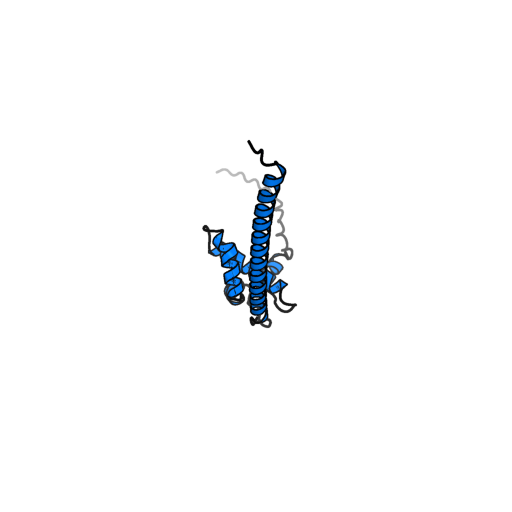N . ARG A 1 87 ? 9.671 18.585 -2.042 1.00 59.06 87 ARG A N 1
ATOM 700 C CA . ARG A 1 87 ? 9.670 19.559 -3.160 1.00 59.06 87 ARG A CA 1
ATOM 701 C C . ARG A 1 87 ? 10.848 19.436 -4.141 1.00 59.06 87 ARG A C 1
ATOM 703 O O . ARG A 1 87 ? 10.793 20.025 -5.210 1.00 59.06 87 ARG A O 1
ATOM 710 N N . LYS A 1 88 ? 11.935 18.740 -3.783 1.00 63.66 88 LYS A N 1
ATOM 711 C CA . LYS A 1 88 ? 13.228 18.883 -4.489 1.00 63.66 88 LYS A CA 1
ATOM 712 C C . LYS A 1 88 ? 13.475 17.898 -5.638 1.00 63.66 88 LYS A C 1
ATOM 714 O O . LYS A 1 88 ? 14.304 18.196 -6.486 1.00 63.66 88 LYS A O 1
ATOM 719 N N . SER A 1 89 ? 12.778 16.762 -5.710 1.00 74.25 89 SER A N 1
ATOM 720 C CA . SER A 1 89 ? 12.845 15.891 -6.896 1.00 74.25 89 SER A CA 1
ATOM 721 C C . SER A 1 89 ? 11.656 14.933 -6.976 1.00 74.25 89 SER A C 1
ATOM 723 O O . SER A 1 89 ? 11.640 13.864 -6.363 1.00 74.25 89 SER A O 1
ATOM 725 N N . LEU A 1 90 ? 10.663 15.315 -7.784 1.00 79.69 90 LEU A N 1
ATOM 726 C CA . LEU A 1 90 ? 9.460 14.519 -8.052 1.00 79.69 90 LEU A CA 1
ATOM 727 C C . LEU A 1 90 ? 9.819 13.116 -8.561 1.00 79.69 90 LEU A C 1
ATOM 729 O O . LEU A 1 90 ? 9.299 12.130 -8.055 1.00 79.69 90 LEU A O 1
ATOM 733 N N . VAL A 1 91 ? 10.800 13.016 -9.462 1.00 80.44 91 VAL A N 1
ATOM 734 C CA . VAL A 1 91 ? 11.279 11.739 -10.019 1.00 80.44 91 VAL A CA 1
ATOM 735 C C . VAL A 1 91 ? 11.826 10.804 -8.935 1.00 80.44 91 VAL A C 1
ATOM 737 O O . VAL A 1 91 ? 11.532 9.612 -8.924 1.00 80.44 91 VAL A O 1
ATOM 740 N N . ALA A 1 92 ? 12.607 11.325 -7.983 1.00 80.88 92 ALA A N 1
ATOM 741 C CA . ALA A 1 92 ? 13.158 10.497 -6.912 1.00 80.88 92 ALA A CA 1
ATOM 742 C C . ALA A 1 92 ? 12.092 10.103 -5.880 1.00 80.88 92 ALA A C 1
ATOM 744 O O . ALA A 1 92 ? 12.183 9.028 -5.288 1.00 80.88 92 ALA A O 1
ATOM 745 N N . ALA A 1 93 ? 11.093 10.961 -5.647 1.00 81.75 93 ALA A N 1
ATOM 746 C CA . ALA A 1 93 ? 9.940 10.628 -4.816 1.00 81.75 93 ALA A CA 1
ATOM 747 C C . ALA A 1 93 ? 9.093 9.529 -5.472 1.00 81.75 93 ALA A C 1
ATOM 749 O O . ALA A 1 93 ? 8.781 8.542 -4.815 1.00 81.75 93 ALA A O 1
ATOM 750 N N . GLN A 1 94 ? 8.836 9.636 -6.776 1.00 83.00 94 GLN A N 1
ATOM 751 C CA . GLN A 1 94 ? 8.088 8.644 -7.541 1.00 83.00 94 GLN A CA 1
ATOM 752 C C . GLN A 1 94 ? 8.772 7.274 -7.522 1.00 83.00 94 GLN A C 1
ATOM 754 O O . GLN A 1 94 ? 8.117 6.287 -7.217 1.00 83.00 94 GLN A O 1
ATOM 759 N N . ARG A 1 95 ? 10.100 7.208 -7.707 1.00 82.75 95 ARG A N 1
ATOM 760 C CA . ARG A 1 95 ? 10.859 5.946 -7.569 1.00 82.75 95 ARG A CA 1
ATOM 761 C C . ARG A 1 95 ? 10.669 5.286 -6.197 1.00 82.75 95 ARG A C 1
ATOM 763 O O . ARG A 1 95 ? 10.571 4.066 -6.109 1.00 82.75 95 ARG A O 1
ATOM 770 N N . LYS A 1 96 ? 10.593 6.085 -5.125 1.00 84.00 96 LYS A N 1
ATOM 771 C CA . LYS A 1 96 ? 10.337 5.586 -3.762 1.00 84.00 96 LYS A CA 1
ATOM 772 C C . LYS A 1 96 ? 8.905 5.099 -3.599 1.00 84.00 96 LYS A C 1
ATOM 774 O O . LYS A 1 96 ? 8.707 4.048 -3.001 1.00 84.00 96 LYS A O 1
ATOM 779 N N . CYS A 1 97 ? 7.934 5.828 -4.150 1.00 87.75 97 CYS A N 1
ATOM 780 C CA . CYS A 1 97 ? 6.545 5.382 -4.192 1.00 87.75 97 CYS A CA 1
ATOM 781 C C . CYS A 1 97 ? 6.435 4.037 -4.916 1.00 87.75 97 CYS A C 1
ATOM 783 O O . CYS A 1 97 ? 5.868 3.111 -4.351 1.00 87.75 97 CYS A O 1
ATOM 785 N N . SER A 1 98 ? 7.041 3.892 -6.098 1.00 85.94 98 SER A N 1
ATOM 786 C CA . SER A 1 98 ? 7.023 2.635 -6.853 1.00 85.94 98 SER A CA 1
ATOM 787 C C . SER A 1 98 ? 7.671 1.493 -6.065 1.00 85.94 98 SER A C 1
ATOM 789 O O . SER A 1 98 ? 7.081 0.429 -5.938 1.00 85.94 98 SER A O 1
ATOM 791 N N . SER A 1 99 ? 8.835 1.713 -5.448 1.00 85.88 99 SER A N 1
ATOM 792 C CA . SER A 1 99 ? 9.485 0.686 -4.620 1.00 85.88 99 SER A CA 1
ATOM 793 C C . SER A 1 99 ? 8.601 0.226 -3.452 1.00 85.88 99 SER A C 1
ATOM 795 O O . SER A 1 99 ? 8.391 -0.972 -3.282 1.00 85.88 99 SER A O 1
ATOM 797 N N . ILE A 1 100 ? 8.014 1.162 -2.701 1.00 88.88 100 ILE A N 1
ATOM 798 C CA . ILE A 1 100 ? 7.138 0.843 -1.563 1.00 88.88 100 ILE A CA 1
ATOM 799 C C . ILE A 1 100 ? 5.846 0.167 -2.030 1.00 88.88 100 ILE A C 1
ATOM 801 O O . ILE A 1 100 ? 5.395 -0.781 -1.391 1.00 88.88 100 ILE A O 1
ATOM 805 N N . ALA A 1 101 ? 5.263 0.622 -3.141 1.00 89.19 101 ALA A N 1
ATOM 806 C CA . ALA A 1 101 ? 4.069 0.015 -3.715 1.00 89.19 101 ALA A CA 1
ATOM 807 C C . ALA A 1 101 ? 4.303 -1.465 -4.017 1.00 89.19 101 ALA A C 1
ATOM 809 O O . ALA A 1 101 ? 3.540 -2.318 -3.573 1.00 89.19 101 ALA A O 1
ATOM 810 N N . HIS A 1 102 ? 5.405 -1.769 -4.701 1.00 86.12 102 HIS A N 1
ATOM 811 C CA . HIS A 1 102 ? 5.786 -3.135 -5.041 1.00 86.12 102 HIS A CA 1
ATOM 812 C C . HIS A 1 102 ? 6.047 -3.995 -3.797 1.00 86.12 102 HIS A C 1
ATOM 814 O O . HIS A 1 102 ? 5.621 -5.148 -3.770 1.00 86.12 102 HIS A O 1
ATOM 820 N N . SER A 1 103 ? 6.650 -3.440 -2.738 1.00 87.56 103 SER A N 1
ATOM 821 C CA . SER A 1 103 ? 6.792 -4.140 -1.451 1.00 87.56 103 SER A CA 1
ATOM 822 C C . SER A 1 103 ? 5.445 -4.436 -0.783 1.00 87.56 103 SER A C 1
ATOM 824 O O . SER A 1 103 ? 5.252 -5.529 -0.256 1.00 87.56 103 SER A O 1
ATOM 826 N N . ILE A 1 104 ? 4.498 -3.493 -0.811 1.00 89.00 104 ILE A N 1
ATOM 827 C CA . ILE A 1 104 ? 3.153 -3.694 -0.250 1.00 89.00 104 ILE A CA 1
ATOM 828 C C . ILE A 1 104 ? 2.399 -4.761 -1.048 1.00 89.00 104 ILE A C 1
ATOM 830 O O . ILE A 1 104 ? 1.797 -5.653 -0.453 1.00 89.00 104 ILE A O 1
ATOM 834 N N . ILE A 1 105 ? 2.454 -4.710 -2.380 1.00 87.19 105 ILE A N 1
ATOM 835 C CA . ILE A 1 105 ? 1.818 -5.708 -3.250 1.00 87.19 105 ILE A CA 1
ATOM 836 C C . ILE A 1 105 ? 2.400 -7.101 -2.961 1.00 87.19 105 ILE A C 1
ATOM 838 O O . ILE A 1 105 ? 1.643 -8.043 -2.731 1.00 87.19 105 ILE A O 1
ATOM 842 N N . ALA A 1 106 ? 3.730 -7.221 -2.876 1.00 83.62 106 ALA A N 1
ATOM 843 C CA . ALA A 1 106 ? 4.403 -8.477 -2.541 1.00 83.62 106 ALA A CA 1
ATOM 844 C C . ALA A 1 106 ? 4.033 -9.006 -1.140 1.00 83.62 106 ALA A C 1
ATOM 846 O O . ALA A 1 106 ? 3.890 -10.210 -0.958 1.00 83.62 106 ALA A O 1
ATOM 847 N N . ALA A 1 107 ? 3.836 -8.125 -0.154 1.00 84.56 107 ALA A N 1
ATOM 848 C CA . ALA A 1 107 ? 3.459 -8.518 1.206 1.00 84.56 107 ALA A CA 1
ATOM 849 C C . ALA A 1 107 ? 1.972 -8.894 1.358 1.00 84.56 107 ALA A C 1
ATOM 851 O O . ALA A 1 107 ? 1.611 -9.648 2.260 1.00 84.56 107 ALA A O 1
ATOM 852 N N . THR A 1 108 ? 1.091 -8.344 0.519 1.00 84.31 108 THR A N 1
ATOM 853 C CA . THR A 1 108 ? -0.373 -8.486 0.655 1.00 84.31 108 THR A CA 1
ATOM 854 C C . THR A 1 108 ? -0.971 -9.604 -0.199 1.00 84.31 108 THR A C 1
ATOM 856 O O . THR A 1 108 ? -2.120 -10.000 0.037 1.00 84.31 108 THR A O 1
ATOM 859 N N . ARG A 1 109 ? -0.213 -10.147 -1.160 1.00 74.19 109 ARG A N 1
ATOM 860 C CA . ARG A 1 109 ? -0.655 -11.190 -2.098 1.00 74.19 109 ARG A CA 1
ATOM 861 C C . ARG A 1 109 ? 0.216 -12.454 -1.955 1.00 74.19 109 ARG A C 1
ATOM 863 O O . ARG A 1 109 ? 1.436 -12.330 -1.926 1.00 74.19 109 ARG A O 1
ATOM 870 N N . PRO A 1 110 ? -0.349 -13.676 -1.881 1.00 59.31 110 PRO A N 1
ATOM 871 C CA . PRO A 1 110 ? 0.458 -14.886 -1.724 1.00 59.31 110 PRO A CA 1
ATOM 872 C C . PRO A 1 110 ? 1.176 -15.321 -3.022 1.00 59.31 110 PRO A C 1
ATOM 874 O O . PRO A 1 110 ? 0.566 -15.416 -4.089 1.00 59.31 110 PRO A O 1
ATOM 877 N N . ALA A 1 111 ? 2.475 -15.614 -2.856 1.00 56.06 111 ALA A N 1
ATOM 878 C CA . ALA A 1 111 ? 3.449 -16.424 -3.619 1.00 56.06 111 ALA A CA 1
ATOM 879 C C . ALA A 1 111 ? 3.648 -16.238 -5.140 1.00 56.06 111 ALA A C 1
ATOM 881 O O . ALA A 1 111 ? 4.711 -16.596 -5.638 1.00 56.06 111 ALA A O 1
ATOM 882 N N . SER A 1 112 ? 2.682 -15.709 -5.890 1.00 57.72 112 SER A N 1
ATOM 883 C CA . SER A 1 112 ? 2.735 -15.675 -7.366 1.00 57.72 112 SER A CA 1
ATOM 884 C C . SER A 1 112 ? 3.163 -14.331 -7.955 1.00 57.72 112 SER A C 1
ATOM 886 O O . SER A 1 112 ? 3.549 -14.270 -9.119 1.00 57.72 112 SER A O 1
ATOM 888 N N . PHE A 1 113 ? 3.107 -13.249 -7.174 1.00 65.81 113 PHE A N 1
ATOM 889 C CA . PHE A 1 113 ? 3.561 -11.943 -7.634 1.00 65.81 113 PHE A CA 1
ATOM 890 C C . PHE A 1 113 ? 5.047 -11.78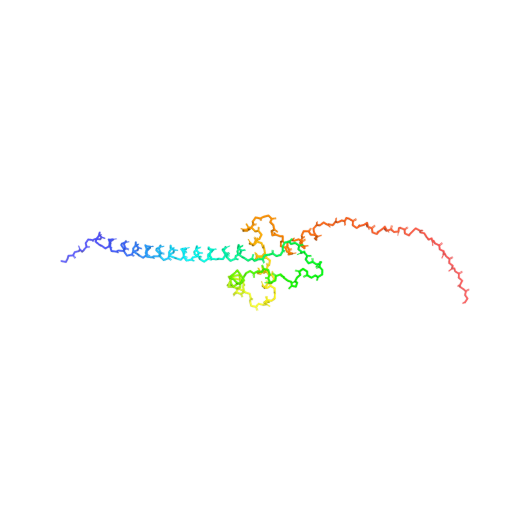2 -7.347 1.00 65.81 113 PHE A C 1
ATOM 892 O O . PHE A 1 113 ? 5.450 -11.607 -6.197 1.00 65.81 113 PHE A O 1
ATOM 899 N N . ILE A 1 114 ? 5.847 -11.803 -8.408 1.00 67.19 114 ILE A N 1
ATOM 900 C CA . ILE A 1 114 ? 7.249 -11.443 -8.319 1.00 67.19 114 ILE A CA 1
ATOM 901 C C . ILE A 1 114 ? 7.409 -10.030 -8.876 1.00 67.19 114 ILE A C 1
ATOM 903 O O . ILE A 1 114 ? 7.263 -9.794 -10.074 1.00 67.19 114 ILE A O 1
ATOM 907 N N . SER A 1 115 ? 7.667 -9.073 -7.981 1.00 68.44 115 SER A N 1
ATOM 908 C CA . SER A 1 115 ? 7.875 -7.680 -8.371 1.00 68.44 115 SER A CA 1
ATOM 909 C C . SER A 1 115 ? 9.110 -7.567 -9.263 1.00 68.44 115 SER A C 1
ATOM 911 O O . SER A 1 115 ? 10.187 -8.015 -8.851 1.00 68.44 115 SER A O 1
ATOM 913 N N . PRO A 1 116 ? 9.006 -6.881 -10.417 1.00 68.56 116 PRO A N 1
ATOM 914 C CA . PRO A 1 116 ? 10.167 -6.702 -11.259 1.00 68.56 116 PRO A CA 1
ATOM 915 C C . PRO A 1 116 ? 11.295 -5.885 -10.624 1.00 68.56 116 PRO A C 1
ATOM 917 O O . PRO A 1 116 ? 12.478 -6.089 -10.894 1.00 68.56 116 PRO A O 1
ATOM 920 N N . LEU A 1 117 ? 10.922 -4.979 -9.717 1.00 68.88 117 LEU A N 1
ATOM 921 C CA . LEU A 1 117 ? 11.877 -4.236 -8.904 1.00 68.88 117 LEU A CA 1
ATOM 922 C C . LEU A 1 117 ? 12.580 -5.128 -7.879 1.00 68.88 117 LEU A C 1
ATOM 924 O O . LEU A 1 117 ? 13.761 -4.924 -7.623 1.00 68.88 117 LEU A O 1
ATOM 928 N N . LEU A 1 118 ? 11.869 -6.089 -7.283 1.00 66.38 118 LEU A N 1
ATOM 929 C CA . LEU A 1 118 ? 12.439 -6.963 -6.257 1.00 66.38 118 LEU A CA 1
ATOM 930 C C . LEU A 1 118 ? 13.456 -7.941 -6.861 1.00 66.38 118 LEU A C 1
ATOM 932 O O . LEU A 1 118 ? 14.553 -8.081 -6.335 1.00 66.38 118 LEU A O 1
ATOM 936 N N . LEU A 1 119 ? 13.139 -8.525 -8.017 1.00 66.25 119 LEU A N 1
ATOM 937 C CA . LEU A 1 119 ? 14.059 -9.410 -8.740 1.00 66.25 119 LEU A CA 1
ATOM 938 C C . LEU A 1 119 ? 15.299 -8.691 -9.271 1.00 66.25 119 LEU A C 1
ATOM 940 O O . LEU A 1 119 ? 16.388 -9.254 -9.219 1.00 66.25 119 LEU A O 1
ATOM 944 N N . GLY A 1 120 ? 15.153 -7.455 -9.763 1.00 61.53 120 GLY A N 1
ATOM 945 C CA . GLY A 1 120 ? 16.306 -6.655 -10.182 1.00 61.53 120 GLY A CA 1
ATOM 946 C C . GLY A 1 120 ? 17.307 -6.446 -9.040 1.00 61.53 120 GLY A C 1
ATOM 947 O O . GLY A 1 120 ? 18.510 -6.584 -9.249 1.00 61.53 120 GLY A O 1
ATOM 948 N N . VAL A 1 121 ? 16.809 -6.200 -7.821 1.00 60.25 121 VAL A N 1
ATOM 949 C CA . VAL A 1 121 ? 17.641 -6.055 -6.615 1.00 60.25 121 VAL A CA 1
ATOM 950 C C . VAL A 1 121 ? 18.293 -7.383 -6.212 1.00 60.25 121 VAL A C 1
ATOM 952 O O . VAL A 1 121 ? 19.477 -7.390 -5.888 1.00 60.25 121 VAL A O 1
ATOM 955 N N . ASP A 1 122 ? 17.575 -8.508 -6.286 1.00 53.97 122 ASP A N 1
ATOM 956 C CA . ASP A 1 122 ? 18.134 -9.829 -5.951 1.00 53.97 122 ASP A CA 1
ATOM 957 C C . ASP A 1 122 ? 19.264 -10.250 -6.908 1.00 53.97 122 ASP A C 1
ATOM 959 O O . ASP A 1 122 ? 20.266 -10.825 -6.474 1.00 53.97 122 ASP A O 1
ATOM 963 N N . THR A 1 123 ? 19.159 -9.919 -8.201 1.00 52.03 123 THR A N 1
ATOM 964 C CA . THR A 1 123 ? 20.218 -10.228 -9.181 1.00 52.03 123 THR A CA 1
ATOM 965 C C . THR A 1 123 ? 21.484 -9.387 -9.010 1.00 52.03 123 THR A C 1
ATOM 967 O O . THR A 1 123 ? 22.562 -9.834 -9.390 1.00 52.03 123 THR A O 1
ATOM 970 N N . GLU A 1 124 ? 21.391 -8.204 -8.398 1.00 52.50 124 GLU A N 1
ATOM 971 C CA . GLU A 1 124 ? 22.547 -7.329 -8.148 1.00 52.50 124 GLU A CA 1
ATOM 972 C C . GLU A 1 124 ? 23.331 -7.730 -6.877 1.00 52.50 124 GLU A C 1
ATOM 974 O O . GLU A 1 124 ? 24.439 -7.245 -6.647 1.00 52.50 124 GLU A O 1
ATOM 979 N N . ILE A 1 125 ? 22.791 -8.645 -6.058 1.00 48.03 125 ILE A N 1
ATOM 980 C CA . ILE A 1 125 ? 23.377 -9.072 -4.771 1.00 48.03 125 ILE A CA 1
ATOM 981 C C . ILE A 1 125 ? 24.159 -10.397 -4.880 1.00 48.03 125 ILE A C 1
ATOM 983 O O . ILE A 1 125 ? 24.815 -10.805 -3.920 1.00 48.03 125 ILE A O 1
ATOM 987 N N . SER A 1 126 ? 24.209 -11.044 -6.049 1.00 36.34 126 SER A N 1
ATOM 988 C CA . SER A 1 126 ? 25.161 -12.137 -6.288 1.00 36.34 126 SER A CA 1
ATOM 989 C C . SER A 1 126 ? 26.368 -11.624 -7.076 1.00 36.34 126 SER A C 1
ATOM 991 O O . SER A 1 126 ? 26.339 -11.623 -8.308 1.00 36.34 126 SER A O 1
ATOM 993 N N . PRO A 1 127 ? 27.460 -11.180 -6.420 1.00 44.97 127 PRO A N 1
ATOM 994 C CA . PRO A 1 127 ? 28.728 -11.114 -7.109 1.00 44.97 127 PRO A CA 1
ATOM 995 C C . PRO A 1 127 ? 29.160 -12.559 -7.353 1.00 44.97 127 PRO A C 1
ATOM 997 O O . PRO A 1 127 ? 29.817 -13.181 -6.515 1.00 44.97 127 PRO A O 1
ATOM 1000 N N . GLU A 1 128 ? 28.807 -13.101 -8.517 1.00 48.75 128 GLU A N 1
ATOM 1001 C CA . GLU A 1 128 ? 29.641 -14.134 -9.109 1.00 48.75 128 GLU A CA 1
ATOM 1002 C C . GLU A 1 128 ? 31.070 -13.566 -9.120 1.00 48.75 128 GLU A C 1
ATOM 1004 O O . GLU A 1 128 ? 31.279 -12.449 -9.618 1.00 48.75 128 GLU A O 1
ATOM 1009 N N . PRO A 1 129 ? 32.045 -14.238 -8.483 1.00 46.06 129 PRO A N 1
ATOM 1010 C CA . PRO A 1 129 ? 33.388 -13.706 -8.377 1.00 46.06 129 PRO A CA 1
ATOM 1011 C C . PRO A 1 129 ? 33.985 -13.638 -9.778 1.00 46.06 129 PRO A C 1
ATOM 1013 O O . PRO A 1 129 ? 34.502 -14.623 -10.300 1.00 46.06 129 PRO A O 1
ATOM 1016 N N . GLN A 1 130 ? 33.930 -12.449 -10.378 1.00 51.81 130 GLN A N 1
ATOM 1017 C CA . GLN A 1 130 ? 34.676 -12.143 -11.587 1.00 51.81 130 GLN A CA 1
ATOM 1018 C C . GLN A 1 130 ? 36.143 -12.505 -11.313 1.00 51.81 130 GLN A C 1
ATOM 1020 O O . GLN A 1 130 ? 36.701 -12.040 -10.305 1.00 51.81 130 GLN A O 1
ATOM 1025 N N . PRO A 1 131 ? 36.777 -13.359 -12.139 1.00 48.53 131 PRO A N 1
ATOM 1026 C CA . PRO A 1 131 ? 38.159 -13.739 -11.918 1.00 48.53 131 PRO A CA 1
ATOM 1027 C C . PRO A 1 131 ? 38.999 -12.464 -11.912 1.00 48.53 131 PRO A C 1
ATOM 1029 O O . PRO A 1 131 ? 39.042 -11.718 -12.890 1.00 48.53 131 PRO A O 1
ATOM 1032 N N . ARG A 1 132 ? 39.631 -12.187 -10.764 1.00 45.25 132 ARG A N 1
ATOM 1033 C CA . ARG A 1 132 ? 40.526 -11.038 -10.594 1.00 45.25 132 ARG A CA 1
ATOM 1034 C C . ARG A 1 132 ? 41.510 -11.015 -11.767 1.00 45.25 132 ARG A C 1
ATOM 1036 O O . ARG A 1 132 ? 42.143 -12.047 -12.000 1.00 45.25 132 ARG A O 1
ATOM 1043 N N . PRO A 1 133 ? 41.695 -9.881 -12.470 1.00 45.09 133 PRO A N 1
ATOM 1044 C CA . PRO A 1 133 ? 42.717 -9.801 -13.498 1.00 45.09 133 PRO A CA 1
ATOM 1045 C C . PRO A 1 133 ? 44.068 -10.083 -12.844 1.00 45.09 133 PRO A C 1
ATOM 1047 O O . PRO A 1 133 ? 44.512 -9.368 -11.939 1.00 45.09 133 PRO A O 1
ATOM 1050 N N . SER A 1 134 ? 44.684 -11.185 -13.264 1.00 46.06 134 SER A N 1
ATOM 1051 C CA . SER A 1 134 ? 45.995 -11.629 -12.817 1.00 46.06 134 SER A CA 1
ATOM 1052 C C . SER A 1 134 ? 46.985 -10.489 -13.022 1.00 46.06 134 SER A C 1
ATOM 1054 O O . SER A 1 134 ? 47.306 -10.141 -14.159 1.00 46.06 134 SER A O 1
ATOM 1056 N N . LYS A 1 135 ? 47.475 -9.889 -11.931 1.00 44.94 135 LYS A N 1
ATOM 1057 C CA . LYS A 1 135 ? 48.610 -8.966 -11.997 1.00 44.94 135 LYS A CA 1
ATOM 1058 C C . LYS A 1 135 ? 49.784 -9.747 -12.585 1.00 44.94 135 LYS A C 1
ATOM 1060 O O . LYS A 1 135 ? 50.391 -10.559 -11.888 1.00 44.94 135 LYS A O 1
ATOM 1065 N N . LYS A 1 136 ? 50.090 -9.534 -13.867 1.00 43.25 136 LYS A N 1
ATOM 1066 C CA . LYS A 1 136 ? 51.377 -9.938 -14.430 1.00 43.25 136 LYS A CA 1
ATOM 1067 C C . LYS A 1 136 ? 52.432 -9.138 -13.676 1.00 43.25 136 LYS A C 1
ATOM 1069 O O . LYS A 1 136 ? 52.552 -7.932 -13.848 1.00 43.25 136 LYS A O 1
ATOM 1074 N N . VAL A 1 137 ? 53.134 -9.818 -12.779 1.00 46.94 137 VAL A N 1
ATOM 1075 C CA . VAL A 1 137 ? 54.384 -9.337 -12.204 1.00 46.94 137 VAL A CA 1
ATOM 1076 C C . VAL A 1 137 ? 55.373 -9.291 -13.365 1.00 46.94 137 VAL A C 1
ATOM 1078 O O . VAL A 1 137 ? 55.887 -10.326 -13.786 1.00 46.94 137 VAL A O 1
ATOM 1081 N N . GLU A 1 138 ? 55.572 -8.106 -13.928 1.00 43.75 138 GLU A N 1
ATOM 1082 C CA . GLU A 1 138 ? 56.606 -7.854 -14.922 1.00 43.75 138 GLU A CA 1
ATOM 1083 C C . GLU A 1 138 ? 57.959 -7.928 -14.206 1.00 43.75 138 GLU A C 1
ATOM 1085 O O . GLU A 1 138 ? 58.354 -7.042 -13.450 1.00 43.75 138 GLU A O 1
ATOM 1090 N N . LYS A 1 139 ? 58.613 -9.082 -14.351 1.00 43.03 139 LYS A N 1
ATOM 1091 C CA . LYS A 1 139 ? 59.973 -9.322 -13.882 1.00 43.03 139 LYS A CA 1
ATOM 1092 C C . LYS A 1 139 ? 60.934 -9.062 -15.038 1.00 43.03 139 LYS A C 1
ATOM 1094 O O . LYS A 1 139 ? 60.948 -9.837 -15.990 1.00 43.03 139 LYS A O 1
ATOM 1099 N N . ASN A 1 140 ? 61.807 -8.078 -14.811 1.00 41.22 140 ASN A N 1
ATOM 1100 C CA . ASN A 1 140 ? 63.145 -7.906 -15.391 1.00 41.22 140 ASN A CA 1
ATOM 1101 C C . ASN A 1 140 ? 63.140 -7.390 -16.852 1.00 41.22 140 ASN A C 1
ATOM 1103 O O . ASN A 1 140 ? 62.275 -7.733 -17.637 1.00 41.22 140 ASN A O 1
ATOM 1107 N N . ASN A 1 141 ? 64.075 -6.561 -17.317 1.00 37.91 141 ASN A N 1
ATOM 1108 C CA . ASN A 1 141 ? 65.515 -6.701 -17.156 1.00 37.91 141 ASN A CA 1
ATOM 1109 C C . ASN A 1 141 ? 66.248 -5.403 -17.533 1.00 37.91 141 ASN A C 1
ATOM 1111 O O . ASN A 1 141 ? 65.828 -4.652 -18.407 1.00 37.91 141 ASN A O 1
ATOM 1115 N N . TRP A 1 142 ? 67.393 -5.208 -16.892 1.00 40.41 142 TRP A N 1
ATOM 1116 C CA . TRP A 1 142 ? 68.361 -4.152 -17.132 1.00 40.41 142 TRP A CA 1
ATOM 1117 C C . TRP A 1 142 ? 68.956 -4.262 -18.541 1.00 40.41 142 TRP A C 1
ATOM 1119 O O . TRP A 1 142 ? 69.417 -5.335 -18.935 1.00 40.41 142 TRP A O 1
ATOM 1129 N N . LYS A 1 143 ? 69.036 -3.143 -19.267 1.00 38.34 143 LYS A N 1
ATOM 1130 C CA . LYS A 1 143 ? 70.022 -2.969 -20.340 1.00 38.34 143 LYS A CA 1
ATOM 1131 C C . LYS A 1 143 ? 70.526 -1.529 -20.365 1.00 38.34 143 LYS A C 1
ATOM 1133 O O . LYS A 1 143 ? 69.849 -0.611 -20.808 1.00 38.34 143 LYS A O 1
ATOM 1138 N N . VAL A 1 144 ? 71.733 -1.384 -19.831 1.00 45.34 144 VAL A N 1
ATOM 1139 C CA . VAL A 1 144 ? 72.665 -0.280 -20.060 1.00 45.34 144 VAL A CA 1
ATOM 1140 C C . VAL A 1 144 ? 72.946 -0.191 -21.559 1.00 45.34 144 VAL A C 1
ATOM 1142 O O . VAL A 1 144 ? 73.342 -1.199 -22.140 1.00 45.34 144 VAL A O 1
ATOM 1145 N N . ILE A 1 145 ? 72.795 0.991 -22.160 1.00 39.31 145 ILE A N 1
ATOM 1146 C CA . ILE A 1 145 ? 73.536 1.377 -23.368 1.00 39.31 145 ILE A CA 1
ATOM 1147 C C . ILE A 1 145 ? 74.005 2.823 -23.182 1.00 39.31 145 ILE A C 1
ATOM 1149 O O . ILE A 1 145 ? 73.204 3.742 -23.022 1.00 39.31 145 ILE A O 1
ATOM 1153 N N . VAL A 1 146 ? 75.328 2.965 -23.152 1.00 39.88 146 VAL A N 1
ATOM 1154 C CA . VAL A 1 146 ? 76.100 4.192 -23.344 1.00 39.88 146 VAL A CA 1
ATOM 1155 C C . VAL A 1 146 ? 76.547 4.182 -24.805 1.00 39.88 146 VAL A C 1
ATOM 1157 O O . VAL A 1 146 ? 77.122 3.185 -25.219 1.00 39.88 146 VAL A O 1
ATOM 1160 N N . GLU A 1 147 ? 76.297 5.263 -25.542 1.00 36.16 147 GLU A N 1
ATOM 1161 C CA . GLU A 1 147 ? 76.939 5.682 -26.810 1.00 36.16 147 GLU A CA 1
ATOM 1162 C C . GLU A 1 147 ? 76.380 7.099 -27.061 1.00 36.16 147 GLU A C 1
ATOM 1164 O O . GLU A 1 147 ? 75.173 7.255 -27.215 1.00 36.16 147 GLU A O 1
ATOM 1169 N N . ILE A 1 148 ? 77.072 8.212 -26.777 1.00 37.88 148 ILE A N 1
ATOM 1170 C CA . ILE A 1 148 ? 78.227 8.809 -27.478 1.00 37.88 148 ILE A CA 1
ATOM 1171 C C . ILE A 1 148 ? 78.116 8.648 -28.996 1.00 37.88 148 ILE A C 1
ATOM 1173 O O . ILE A 1 148 ? 78.543 7.627 -29.518 1.00 37.88 148 ILE A O 1
ATOM 1177 N N . TYR A 1 149 ? 77.551 9.657 -29.667 1.00 43.19 149 TYR A N 1
ATOM 1178 C CA . TYR A 1 149 ? 78.225 10.516 -30.655 1.00 43.19 149 TYR A CA 1
ATOM 1179 C C . TYR A 1 149 ? 77.414 11.799 -30.870 1.00 43.19 149 TYR A C 1
ATOM 1181 O O . TYR A 1 149 ? 76.170 11.702 -30.960 1.00 43.19 149 TYR A O 1
#

Sequence (149 aa):
MDTIPLSALKGSYTKSYQRKHLIKKNRNEERLHKIRDAAAIILEDIRSHPYETNKYPPFDNFSKDVNTLTPETLSTLLSGIICQLKRKSLVAAQRKCSSIAHSIIAATRPASFISPLLLGVDTEISPEPQPRPSKKVEKNNWKVIVEIY

Secondary structure (DSSP, 8-state):
-----HHHHHHHHHHHHHHHHHHHHHHHHHHHHHHHHHHHHHHHHHHHS----S----GGGTTTSTTTTS-HHHHHHHHHHHGGG-SS-HHHHHHHHHHHHHHHHHHHS-SS---HHHHHHHHHT----PPP-----------------

Radius of gyration: 32.67 Å; chains: 1; bounding box: 100×54×84 Å

Organism: NCBI:txid420089

pLDDT: mean 70.15, std 17.1, range [36.16, 95.69]

Foldseek 3Di:
DDDDDPVVVVVVVVVVVVVVVVVVVVVVVVVVVVVVVLVVVLLVQLVPQDDDLPDQDDPVCLPVCLVVNAGPSLLVVQCVVQVVVDPDDPPVSSVVSSVVRLVVSPVSDPDRDDRSVNVNVVVVPDPPPDPPPPPPPDDDDDDDDDDDD